Protein AF-M1EDL5-F1 (afdb_monomer_lite)

Radius of gyration: 12.72 Å; chains: 1; bounding box: 28×29×35 Å

Organism: Mustela putorius furo (NCBI:txid9669)

pLDDT: mean 83.03, std 15.11, range [43.81, 93.56]

Sequence (71 aa):
GSALHEAALFGKTDVVQILLAAGIDVNIKDNRGLTALDTVRELPSQKSQQIAALIEDHMTGKRGAKEADRT

InterPro domains:
  IPR002110 Ankyrin repeat [PF13857] (3-39)
  IPR002110 Ankyrin repeat [PS50088] (1-31)
  IPR033635 Ankyrin repeat and SAM domain-containing protein 1/Caskin [PTHR24174] (1-66)
  IPR036770 Ankyrin repeat-containing domain superfamily [G3DSA:1.25.40.20] (1-68)
  IPR036770 Ankyrin repeat-containing domain superfamily [SSF48403] (2-43)

Foldseek 3Di:
DDQLLVCLLVLVQVSLVVCLVVVDDQCDADPVRDGSLRSLVVDPDPSSVVSNVVSVCSVVVVVPPPPDPDD

Structure (mmCIF, N/CA/C/O backbone):
data_AF-M1EDL5-F1
#
_entry.id   AF-M1EDL5-F1
#
loop_
_atom_site.group_PDB
_atom_site.id
_atom_site.type_symbol
_atom_site.label_atom_id
_atom_site.label_alt_id
_atom_site.label_comp_id
_atom_site.label_asym_id
_atom_site.label_entity_id
_atom_site.label_seq_id
_atom_site.pdbx_PDB_ins_code
_atom_site.Cartn_x
_atom_site.Cartn_y
_atom_site.Cartn_z
_atom_site.occupancy
_atom_site.B_iso_or_equiv
_atom_site.auth_seq_id
_atom_site.auth_comp_id
_atom_site.auth_asym_id
_atom_site.auth_atom_id
_atom_site.pdbx_PDB_model_num
ATOM 1 N N . GLY A 1 1 ? -4.973 -4.939 -11.322 1.00 63.25 1 GLY A N 1
ATOM 2 C CA . GLY A 1 1 ? -4.595 -4.244 -10.079 1.00 63.25 1 GLY A CA 1
ATOM 3 C C . GLY A 1 1 ? -5.754 -4.311 -9.110 1.00 63.25 1 GLY A C 1
ATOM 4 O O . GLY A 1 1 ? -6.894 -4.343 -9.558 1.00 63.25 1 GLY A O 1
ATOM 5 N N . SER A 1 2 ? -5.483 -4.392 -7.808 1.00 85.31 2 SER A N 1
ATOM 6 C CA . SER A 1 2 ? -6.525 -4.258 -6.776 1.00 85.31 2 SER A CA 1
ATOM 7 C C . SER A 1 2 ? -6.766 -2.782 -6.439 1.00 85.31 2 SER A C 1
ATOM 9 O O . SER A 1 2 ? -5.936 -1.936 -6.768 1.00 85.31 2 SER A O 1
ATOM 11 N N . ALA A 1 3 ? -7.853 -2.466 -5.727 1.00 91.00 3 ALA A N 1
ATOM 12 C CA . ALA A 1 3 ? -8.104 -1.106 -5.233 1.00 91.00 3 ALA A CA 1
ATOM 13 C C . ALA A 1 3 ? -6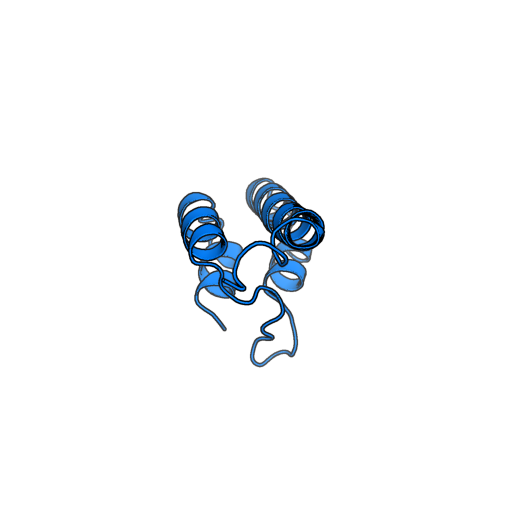.916 -0.546 -4.424 1.00 91.00 3 ALA A C 1
ATOM 15 O O . ALA A 1 3 ? -6.616 0.643 -4.501 1.00 91.00 3 ALA A O 1
ATOM 16 N N . LEU A 1 4 ? -6.199 -1.420 -3.706 1.00 91.06 4 LEU A N 1
ATOM 17 C CA . LEU A 1 4 ? -4.992 -1.050 -2.977 1.00 91.06 4 LEU A CA 1
ATOM 18 C C . LEU A 1 4 ? -3.844 -0.666 -3.915 1.00 91.06 4 LEU A C 1
ATOM 20 O O . LEU A 1 4 ? -3.163 0.305 -3.623 1.00 91.06 4 LEU A O 1
ATOM 24 N N . HIS A 1 5 ? -3.653 -1.364 -5.042 1.00 91.00 5 HIS A N 1
ATOM 25 C CA . HIS A 1 5 ? -2.617 -0.998 -6.019 1.00 91.00 5 HIS A CA 1
ATOM 26 C C . HIS A 1 5 ? -2.848 0.404 -6.573 1.00 91.00 5 HIS A C 1
ATOM 28 O O . HIS A 1 5 ? -1.923 1.206 -6.592 1.00 91.00 5 HIS A O 1
ATOM 34 N N . GLU A 1 6 ? -4.083 0.711 -6.975 1.00 91.56 6 GLU A N 1
ATOM 35 C CA . GLU A 1 6 ? -4.429 2.029 -7.513 1.00 91.56 6 GLU A CA 1
ATOM 36 C C . GLU A 1 6 ? -4.238 3.117 -6.449 1.00 91.56 6 GLU A C 1
ATOM 38 O O . GLU A 1 6 ? -3.542 4.107 -6.674 1.00 91.56 6 GLU A O 1
ATOM 43 N N . ALA A 1 7 ? -4.780 2.917 -5.244 1.00 92.25 7 ALA A N 1
ATOM 44 C CA . ALA A 1 7 ? -4.619 3.871 -4.148 1.00 92.25 7 ALA A CA 1
ATOM 45 C C . ALA A 1 7 ? -3.139 4.120 -3.811 1.00 92.25 7 ALA A C 1
ATOM 47 O O . ALA A 1 7 ? -2.737 5.259 -3.566 1.00 92.25 7 ALA A O 1
ATOM 48 N N . ALA A 1 8 ? -2.325 3.066 -3.846 1.00 91.69 8 ALA A N 1
ATOM 49 C CA . ALA A 1 8 ? -0.903 3.122 -3.561 1.00 91.69 8 ALA A CA 1
ATOM 50 C C . ALA A 1 8 ? -0.111 3.827 -4.683 1.00 91.69 8 ALA A C 1
ATOM 52 O O . ALA A 1 8 ? 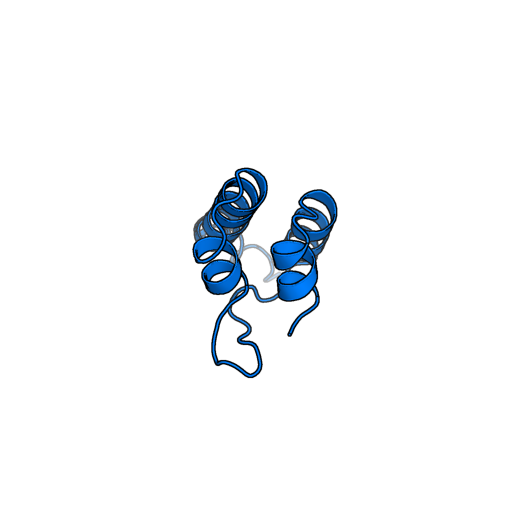0.716 4.696 -4.398 1.00 91.69 8 ALA A O 1
ATOM 53 N N . LEU A 1 9 ? -0.435 3.547 -5.950 1.00 89.00 9 LEU A N 1
ATOM 54 C CA . LEU A 1 9 ? 0.157 4.173 -7.139 1.00 89.00 9 LEU A CA 1
ATOM 55 C C . LEU A 1 9 ? -0.128 5.679 -7.206 1.00 89.00 9 LEU A C 1
ATOM 57 O O . LEU A 1 9 ? 0.766 6.473 -7.495 1.00 89.00 9 LEU A O 1
ATOM 61 N N . PHE A 1 10 ? -1.356 6.091 -6.884 1.00 90.31 10 PHE A N 1
ATOM 62 C CA . PHE A 1 10 ? -1.755 7.503 -6.867 1.00 90.31 10 PHE A CA 1
ATOM 63 C C . PHE A 1 10 ? -1.386 8.237 -5.567 1.00 90.31 10 PHE A C 1
ATOM 65 O O . PHE A 1 10 ? -1.729 9.413 -5.406 1.00 90.31 10 PHE A O 1
ATOM 72 N N . GLY A 1 11 ? -0.715 7.572 -4.618 1.00 89.94 11 GLY A N 1
ATOM 73 C CA . GLY A 1 11 ? -0.321 8.171 -3.342 1.00 89.94 11 GLY A CA 1
ATOM 74 C C . GLY A 1 11 ? -1.514 8.616 -2.486 1.00 89.94 11 GLY A C 1
ATOM 75 O O . GLY A 1 11 ? -1.441 9.638 -1.798 1.00 89.94 11 GLY A O 1
ATOM 76 N N . LYS A 1 12 ? -2.640 7.901 -2.574 1.00 92.75 12 LYS A N 1
ATOM 77 C CA . LYS A 1 12 ? -3.885 8.169 -1.841 1.00 92.75 12 LYS A CA 1
ATOM 78 C C . LYS A 1 12 ? -3.849 7.484 -0.476 1.00 92.75 12 LYS A C 1
ATOM 80 O O . LYS A 1 12 ? -4.541 6.494 -0.252 1.00 92.75 12 LYS A O 1
ATOM 85 N N . THR A 1 13 ? -3.049 8.026 0.437 1.00 91.50 13 THR A N 1
ATOM 86 C CA . THR A 1 13 ? -2.829 7.455 1.775 1.00 91.50 13 THR A CA 1
ATOM 87 C C . THR A 1 13 ? -4.129 7.235 2.556 1.00 91.50 13 THR A C 1
ATOM 89 O O . THR A 1 13 ? -4.288 6.186 3.171 1.00 91.50 13 THR A O 1
ATOM 92 N N . ASP A 1 14 ? -5.092 8.157 2.471 1.00 93.06 14 ASP A N 1
ATOM 93 C CA . ASP A 1 14 ? -6.385 8.024 3.165 1.00 93.06 14 ASP A CA 1
ATOM 94 C C . ASP A 1 14 ? -7.168 6.794 2.682 1.00 93.06 14 ASP A C 1
ATOM 96 O O . ASP A 1 14 ? -7.703 6.019 3.472 1.00 93.06 14 ASP A O 1
ATOM 100 N N . VAL A 1 15 ? -7.178 6.570 1.364 1.00 93.56 15 VAL A N 1
ATOM 101 C CA . VAL A 1 15 ? -7.840 5.412 0.750 1.00 93.56 15 VAL A CA 1
ATOM 102 C C . VAL A 1 15 ? -7.117 4.124 1.133 1.00 93.56 15 VAL A C 1
ATOM 104 O O . VAL A 1 15 ? -7.770 3.134 1.451 1.00 93.56 15 VAL A O 1
ATOM 107 N N . VAL A 1 16 ? -5.781 4.138 1.161 1.00 92.56 16 VAL A N 1
ATOM 108 C CA . VAL A 1 16 ? -4.979 3.003 1.640 1.00 92.56 16 VAL A CA 1
ATOM 109 C C . VAL A 1 16 ? -5.364 2.640 3.074 1.00 92.56 16 VAL A C 1
ATOM 111 O O . VAL A 1 16 ? -5.620 1.471 3.341 1.00 92.56 16 VAL A O 1
ATOM 114 N N . GLN A 1 17 ? -5.467 3.612 3.983 1.00 91.62 17 GLN A N 1
ATOM 115 C CA . GLN A 1 17 ? -5.851 3.343 5.373 1.00 91.62 17 GLN A CA 1
ATOM 116 C C . GLN A 1 17 ? -7.252 2.737 5.484 1.00 91.62 17 GLN A C 1
ATOM 118 O O . GLN A 1 17 ? -7.426 1.750 6.195 1.00 91.62 17 GLN A O 1
ATOM 123 N N . ILE A 1 18 ? -8.233 3.273 4.751 1.00 93.31 18 ILE A N 1
ATOM 124 C CA . ILE A 1 18 ? -9.603 2.732 4.728 1.00 93.31 18 ILE A CA 1
ATOM 125 C C . ILE A 1 18 ? -9.603 1.284 4.233 1.00 93.31 18 ILE A C 1
ATOM 127 O O . ILE A 1 18 ? -10.247 0.420 4.823 1.00 93.31 18 ILE A O 1
ATOM 131 N N . LEU A 1 19 ? -8.861 1.009 3.162 1.00 91.06 19 LEU A N 1
ATOM 132 C CA . LEU A 1 19 ? -8.741 -0.329 2.596 1.00 91.06 19 LEU A CA 1
ATOM 133 C C . LEU A 1 19 ? -8.089 -1.302 3.589 1.00 91.06 19 LEU A C 1
ATOM 135 O O . LEU A 1 19 ? -8.629 -2.382 3.821 1.00 91.06 19 LEU A O 1
ATOM 139 N N . LEU A 1 20 ? -6.981 -0.913 4.224 1.00 89.94 20 LEU A N 1
ATOM 140 C CA . LEU A 1 20 ? -6.325 -1.710 5.267 1.00 89.94 20 LEU A CA 1
ATOM 141 C C . LEU A 1 20 ? -7.265 -1.973 6.455 1.00 89.94 20 LEU A C 1
ATOM 143 O O . LEU A 1 20 ? -7.355 -3.106 6.930 1.00 89.94 20 LEU A O 1
ATOM 147 N N . ALA A 1 21 ? -8.019 -0.962 6.894 1.00 88.69 21 ALA A N 1
ATOM 148 C CA . ALA A 1 21 ? -9.012 -1.086 7.962 1.00 88.69 21 ALA A CA 1
ATOM 149 C C . ALA A 1 21 ? -10.174 -2.021 7.587 1.00 88.69 21 ALA A C 1
ATOM 151 O O . ALA A 1 21 ? -10.682 -2.741 8.444 1.00 88.69 21 ALA A O 1
ATOM 152 N N . ALA A 1 22 ? -10.548 -2.080 6.306 1.00 89.62 22 ALA A N 1
ATOM 153 C CA . ALA A 1 22 ? -11.532 -3.032 5.790 1.00 89.62 22 ALA A CA 1
ATOM 154 C C . ALA A 1 22 ? -11.028 -4.490 5.786 1.00 89.62 22 ALA A C 1
ATOM 156 O O . ALA A 1 22 ? -11.770 -5.400 5.422 1.00 89.62 22 ALA A O 1
ATOM 157 N N . GLY A 1 23 ? -9.775 -4.736 6.185 1.00 86.38 23 GLY A N 1
ATOM 158 C CA . GLY A 1 23 ? -9.225 -6.078 6.336 1.00 86.38 23 GLY A CA 1
ATOM 159 C C . GLY A 1 23 ? -8.867 -6.750 5.015 1.00 86.38 23 GLY A C 1
ATOM 160 O O . GLY A 1 23 ? -8.737 -7.975 4.990 1.00 86.38 23 GLY A O 1
ATOM 161 N N . ILE A 1 24 ? -8.684 -5.974 3.942 1.00 87.62 24 ILE A N 1
ATOM 162 C CA . ILE A 1 24 ? -8.319 -6.515 2.632 1.00 87.62 24 ILE A CA 1
ATOM 163 C C . ILE A 1 24 ? -7.030 -7.338 2.696 1.00 87.62 24 ILE A C 1
ATOM 165 O O . ILE A 1 24 ? -6.154 -7.125 3.544 1.00 87.62 24 ILE A O 1
ATOM 169 N N . ASP A 1 25 ? -6.893 -8.259 1.750 1.00 87.38 25 ASP A N 1
ATOM 170 C CA . ASP A 1 25 ? -5.638 -8.966 1.569 1.00 87.38 25 ASP A CA 1
ATOM 171 C C . ASP A 1 25 ? -4.631 -8.076 0.826 1.00 87.38 25 ASP A C 1
ATOM 173 O O . ASP A 1 25 ? -4.810 -7.697 -0.334 1.00 87.38 25 ASP A O 1
ATOM 177 N N . VAL A 1 26 ? -3.562 -7.723 1.532 1.00 88.38 26 VAL A N 1
ATOM 178 C CA . VAL A 1 26 ? -2.447 -6.906 1.038 1.00 88.38 26 VAL A CA 1
ATOM 179 C C . VAL A 1 26 ? -1.452 -7.713 0.197 1.00 88.38 26 VAL A C 1
ATOM 181 O O . VAL A 1 26 ? -0.614 -7.124 -0.480 1.00 88.38 26 VAL A O 1
ATOM 184 N N . ASN A 1 27 ? -1.555 -9.048 0.201 1.00 88.12 27 ASN A N 1
ATOM 185 C CA . ASN A 1 27 ? -0.694 -9.949 -0.576 1.00 88.12 27 ASN A CA 1
ATOM 186 C C . ASN A 1 27 ? -1.216 -10.207 -1.995 1.00 88.12 27 ASN A C 1
ATOM 188 O O . ASN A 1 27 ? -0.609 -10.977 -2.744 1.00 88.12 27 ASN A O 1
ATOM 192 N N . ILE A 1 28 ? -2.344 -9.596 -2.370 1.00 89.19 28 ILE A N 1
ATOM 193 C CA . ILE A 1 28 ? -2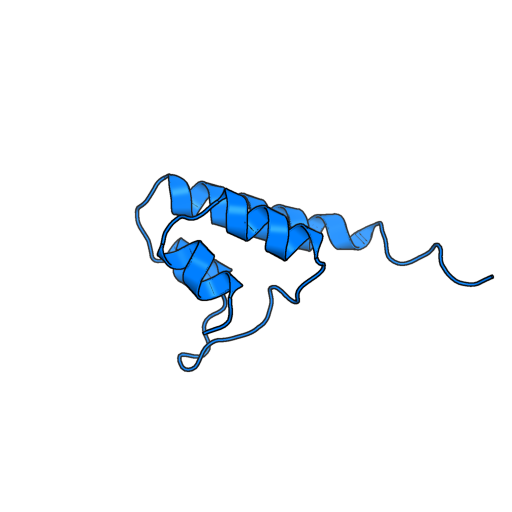.886 -9.701 -3.725 1.00 89.19 28 ILE A CA 1
ATOM 194 C C . ILE A 1 28 ? -1.836 -9.187 -4.706 1.00 89.19 28 ILE A C 1
ATOM 196 O O . ILE A 1 28 ? -1.271 -8.111 -4.511 1.00 89.19 28 ILE A O 1
ATOM 200 N N . LYS A 1 29 ? -1.619 -9.953 -5.774 1.00 91.00 29 LYS A N 1
ATOM 201 C CA . LYS A 1 29 ? -0.730 -9.589 -6.873 1.00 91.00 29 LYS A CA 1
ATOM 202 C C . LYS A 1 29 ? -1.525 -9.026 -8.044 1.00 91.00 29 LYS A C 1
ATOM 204 O O . LYS A 1 29 ? -2.639 -9.475 -8.317 1.00 91.00 29 LYS A O 1
ATOM 209 N N . ASP A 1 30 ? -0.972 -8.037 -8.725 1.00 88.75 30 ASP A N 1
ATOM 210 C CA . ASP A 1 30 ? -1.507 -7.530 -9.981 1.00 88.75 30 ASP A CA 1
ATOM 211 C C . ASP A 1 30 ? -1.156 -8.444 -11.175 1.00 88.75 30 ASP A C 1
ATOM 213 O O . ASP A 1 30 ? -0.578 -9.521 -11.028 1.00 88.7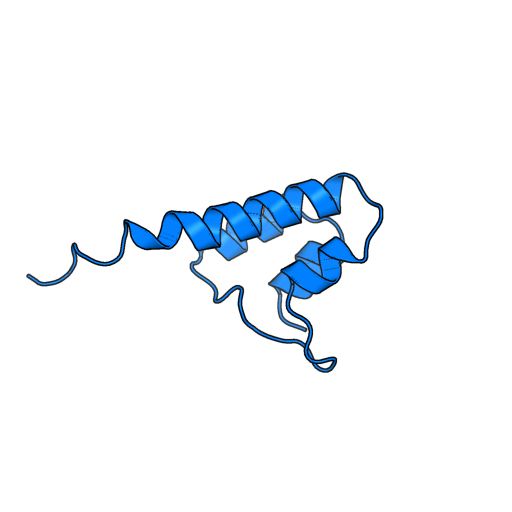5 30 ASP A O 1
ATOM 217 N N . ASN A 1 31 ? -1.491 -7.996 -12.389 1.00 88.38 31 ASN A N 1
ATOM 218 C CA . ASN A 1 31 ? -1.214 -8.740 -13.623 1.00 88.38 31 ASN A CA 1
ATOM 219 C C . ASN A 1 31 ? 0.289 -8.848 -13.943 1.00 88.38 31 ASN A C 1
ATOM 221 O O . ASN A 1 31 ? 0.670 -9.638 -14.803 1.00 88.38 31 ASN A O 1
ATOM 225 N N . ARG A 1 32 ? 1.139 -8.053 -13.281 1.00 87.31 32 ARG A N 1
ATOM 226 C CA . ARG A 1 32 ? 2.603 -8.111 -13.380 1.00 87.31 32 ARG A CA 1
ATOM 227 C C . ARG A 1 32 ? 3.203 -9.035 -12.315 1.00 87.31 32 ARG A C 1
ATOM 229 O O . ARG A 1 32 ? 4.412 -9.240 -12.310 1.00 87.31 32 ARG A O 1
ATOM 236 N N . GLY A 1 33 ? 2.380 -9.603 -11.431 1.00 90.00 33 GLY A N 1
ATOM 237 C CA . GLY A 1 33 ? 2.824 -10.446 -10.323 1.00 90.00 33 GLY A CA 1
ATOM 238 C C . GLY A 1 33 ? 3.368 -9.660 -9.128 1.00 90.00 33 GLY A C 1
ATOM 239 O O . GLY A 1 33 ? 3.974 -10.271 -8.245 1.00 90.00 33 GLY A O 1
ATOM 240 N N . LEU A 1 34 ? 3.155 -8.342 -9.090 1.00 90.75 34 LEU A N 1
ATOM 241 C CA . LEU A 1 34 ? 3.621 -7.444 -8.034 1.00 90.75 34 LEU A CA 1
ATOM 242 C C . LEU A 1 34 ? 2.517 -7.219 -7.011 1.00 90.75 34 LEU A C 1
ATOM 244 O O . LEU A 1 34 ? 1.343 -7.187 -7.368 1.00 90.75 34 LEU A O 1
ATOM 248 N N . THR A 1 35 ? 2.882 -7.055 -5.744 1.00 92.44 35 THR A N 1
ATOM 249 C CA . THR A 1 35 ? 1.943 -6.607 -4.711 1.00 92.44 35 THR A CA 1
ATOM 250 C C . THR A 1 35 ? 1.830 -5.082 -4.691 1.00 92.44 35 THR A C 1
ATOM 252 O O . THR A 1 35 ? 2.637 -4.355 -5.285 1.00 92.44 35 THR A O 1
ATOM 255 N N . ALA A 1 36 ? 0.846 -4.568 -3.947 1.00 90.88 36 ALA A N 1
ATOM 256 C CA . ALA A 1 36 ? 0.713 -3.127 -3.753 1.00 90.88 36 ALA A CA 1
ATOM 257 C C . ALA A 1 36 ? 1.955 -2.537 -3.064 1.00 90.88 36 ALA A C 1
ATOM 259 O O . ALA A 1 36 ? 2.366 -1.432 -3.412 1.00 90.88 36 ALA A O 1
ATOM 260 N N . LEU A 1 37 ? 2.574 -3.298 -2.148 1.00 91.81 37 LEU A N 1
ATOM 261 C CA . LEU A 1 37 ? 3.827 -2.934 -1.486 1.00 91.81 37 LEU A CA 1
ATOM 262 C C . LEU A 1 37 ? 4.988 -2.852 -2.484 1.00 91.81 37 LEU A C 1
ATOM 264 O O . LEU A 1 37 ? 5.738 -1.880 -2.469 1.00 91.81 37 LEU A O 1
ATOM 268 N N . ASP A 1 38 ? 5.120 -3.835 -3.376 1.00 92.12 38 ASP A N 1
ATOM 269 C CA . ASP A 1 38 ? 6.173 -3.824 -4.399 1.00 92.12 38 ASP A CA 1
ATOM 270 C C . ASP A 1 38 ? 6.032 -2.601 -5.309 1.00 92.12 38 ASP A C 1
ATOM 272 O O . ASP A 1 38 ? 6.998 -1.879 -5.541 1.00 92.12 38 ASP A O 1
ATOM 276 N N . THR A 1 39 ? 4.798 -2.303 -5.727 1.00 89.94 39 THR A N 1
ATOM 277 C CA . THR A 1 39 ? 4.498 -1.159 -6.599 1.00 89.94 39 THR A CA 1
ATOM 278 C C . THR A 1 39 ? 4.905 0.170 -5.957 1.00 89.94 39 THR A C 1
ATOM 280 O O . THR A 1 39 ? 5.483 1.020 -6.629 1.00 89.94 39 THR A O 1
ATOM 283 N N . VAL A 1 40 ? 4.653 0.376 -4.657 1.00 91.31 40 VAL A N 1
ATOM 284 C CA . VAL A 1 40 ? 5.068 1.623 -3.981 1.00 91.31 40 VAL A CA 1
ATOM 285 C C . VAL A 1 40 ? 6.556 1.698 -3.695 1.00 91.31 40 VAL A C 1
ATOM 287 O O . VAL A 1 40 ? 7.091 2.802 -3.639 1.00 91.31 40 VAL A O 1
ATOM 290 N N . ARG A 1 41 ? 7.241 0.562 -3.548 1.00 89.62 41 ARG A N 1
ATOM 291 C CA . ARG A 1 41 ? 8.700 0.535 -3.379 1.00 89.62 41 ARG A CA 1
ATOM 292 C C . ARG A 1 41 ? 9.443 0.928 -4.652 1.00 89.62 41 ARG A C 1
ATOM 294 O O . ARG A 1 41 ? 10.544 1.459 -4.552 1.00 89.62 41 ARG A O 1
ATOM 301 N N . GLU A 1 42 ? 8.844 0.713 -5.821 1.00 88.00 42 GLU A N 1
ATOM 302 C CA . GLU A 1 42 ? 9.393 1.185 -7.099 1.00 88.00 42 GLU A CA 1
ATOM 303 C C . GLU A 1 42 ? 9.261 2.712 -7.284 1.00 88.00 42 GLU A C 1
ATOM 305 O O . GLU A 1 42 ? 9.927 3.290 -8.143 1.00 88.00 42 GLU A O 1
ATOM 310 N N . LEU A 1 43 ? 8.427 3.393 -6.489 1.00 85.19 43 LEU A N 1
ATOM 311 C CA . LEU A 1 43 ? 8.157 4.823 -6.642 1.00 85.19 43 LEU A CA 1
ATOM 312 C C . LEU A 1 43 ? 9.051 5.675 -5.721 1.00 85.19 43 LEU A C 1
ATOM 314 O O . LEU A 1 43 ? 9.025 5.498 -4.503 1.00 85.19 43 LEU A O 1
ATOM 318 N N . PRO A 1 44 ? 9.758 6.697 -6.241 1.00 83.88 44 PRO A N 1
ATOM 319 C CA . PRO A 1 44 ? 10.635 7.559 -5.441 1.00 83.88 44 PRO A CA 1
ATOM 320 C C . PRO A 1 44 ? 9.881 8.631 -4.624 1.00 83.88 44 PRO A C 1
ATOM 322 O O . PRO A 1 44 ? 10.444 9.674 -4.297 1.00 83.88 44 PRO A O 1
ATOM 325 N N . SER A 1 45 ? 8.596 8.432 -4.314 1.00 88.88 45 SER A N 1
ATOM 326 C CA . SER A 1 45 ? 7.765 9.454 -3.666 1.00 88.88 45 SER A CA 1
ATOM 327 C C . SER A 1 45 ? 7.698 9.279 -2.144 1.00 88.88 45 SER A C 1
ATOM 329 O O . SER A 1 45 ? 7.556 8.164 -1.639 1.00 88.88 45 SER A O 1
ATOM 331 N N . GLN A 1 46 ? 7.719 10.390 -1.396 1.00 89.38 46 GLN A N 1
ATOM 332 C CA . GLN A 1 46 ? 7.579 10.365 0.069 1.00 89.38 46 GLN A CA 1
ATOM 333 C C . GLN A 1 46 ? 6.253 9.714 0.504 1.00 89.38 46 GLN A C 1
ATOM 335 O O . GLN A 1 46 ? 6.199 8.982 1.489 1.00 89.38 46 GLN A O 1
ATOM 340 N N . LYS A 1 47 ? 5.175 9.938 -0.260 1.00 88.56 47 LYS A N 1
ATOM 341 C CA . LYS A 1 47 ? 3.869 9.315 -0.000 1.00 88.56 47 LYS A CA 1
ATOM 342 C C . LYS A 1 47 ? 3.924 7.801 -0.179 1.00 88.56 47 LYS A C 1
ATOM 344 O O . LYS A 1 47 ? 3.363 7.081 0.637 1.00 88.56 47 LYS A O 1
ATOM 349 N N . SER A 1 48 ? 4.627 7.322 -1.203 1.00 89.25 48 SER A N 1
ATOM 350 C CA . SER A 1 48 ? 4.814 5.891 -1.465 1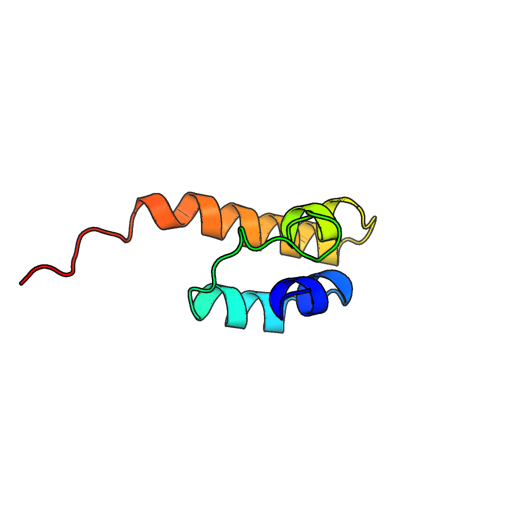.00 89.25 48 SER A CA 1
ATOM 351 C C . SER A 1 48 ? 5.565 5.205 -0.323 1.00 89.25 48 SER A C 1
ATOM 353 O O . SER A 1 48 ? 5.144 4.141 0.115 1.00 89.25 48 SER A O 1
ATOM 355 N N . GLN A 1 49 ? 6.596 5.848 0.237 1.00 91.00 49 GLN A N 1
ATOM 356 C CA . GLN A 1 49 ? 7.298 5.353 1.433 1.00 91.00 49 GLN A CA 1
ATOM 357 C C . GLN A 1 49 ? 6.371 5.269 2.652 1.00 91.00 49 GLN A C 1
ATOM 359 O O . GLN A 1 49 ? 6.404 4.298 3.402 1.00 91.00 49 GLN A O 1
ATOM 364 N N . GLN A 1 50 ? 5.511 6.271 2.833 1.00 92.19 50 GLN A N 1
ATOM 365 C CA . GLN A 1 50 ? 4.542 6.301 3.927 1.00 92.19 50 GLN A CA 1
ATOM 366 C C . GLN A 1 50 ? 3.487 5.193 3.781 1.00 92.19 50 GLN A C 1
ATOM 368 O O . GLN A 1 50 ? 3.136 4.528 4.750 1.00 92.19 50 GLN A O 1
ATOM 373 N N . ILE A 1 51 ? 3.021 4.953 2.554 1.00 92.00 51 ILE A N 1
ATOM 374 C CA . ILE A 1 51 ? 2.092 3.868 2.222 1.00 92.00 51 ILE A CA 1
ATOM 375 C C . ILE A 1 51 ? 2.748 2.497 2.411 1.00 92.00 51 ILE A C 1
ATOM 377 O O . ILE A 1 51 ? 2.106 1.600 2.951 1.00 92.00 51 ILE A O 1
ATOM 381 N N . ALA A 1 52 ? 4.014 2.340 2.019 1.00 92.38 52 ALA A N 1
ATOM 382 C CA . ALA A 1 52 ? 4.774 1.115 2.255 1.00 92.38 52 ALA A CA 1
ATOM 383 C C . ALA A 1 52 ? 4.825 0.788 3.752 1.00 92.38 52 ALA A C 1
ATOM 385 O O . ALA A 1 52 ? 4.411 -0.299 4.147 1.00 92.38 52 ALA A O 1
ATOM 386 N N . ALA A 1 53 ? 5.192 1.773 4.578 1.00 91.69 53 ALA A N 1
ATOM 387 C CA . ALA A 1 53 ? 5.231 1.618 6.028 1.00 91.69 53 ALA A CA 1
ATOM 388 C C . ALA A 1 53 ? 3.867 1.217 6.618 1.00 91.69 53 ALA A C 1
ATOM 390 O O . ALA A 1 53 ? 3.815 0.343 7.475 1.00 91.69 53 ALA A O 1
ATOM 391 N N . LEU A 1 54 ? 2.757 1.794 6.139 1.00 90.62 54 LEU A N 1
ATOM 392 C CA . LEU A 1 54 ? 1.405 1.419 6.586 1.00 90.62 54 LEU A CA 1
ATOM 393 C C . LEU A 1 54 ? 1.043 -0.030 6.232 1.00 90.62 54 LEU A C 1
ATOM 395 O O . LEU A 1 54 ?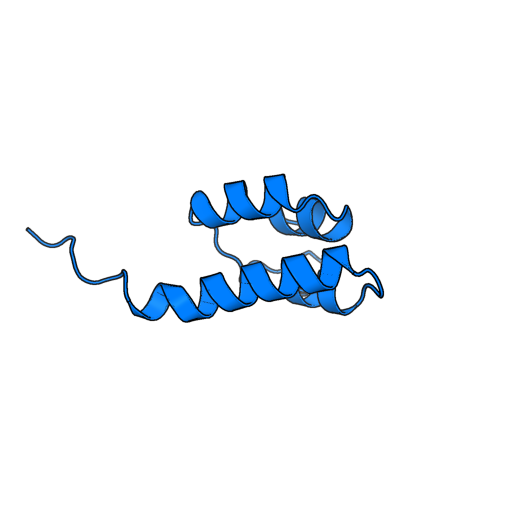 0.422 -0.730 7.030 1.00 90.62 54 LEU A O 1
ATOM 399 N N . ILE A 1 55 ? 1.408 -0.483 5.030 1.00 89.75 55 ILE A N 1
ATOM 400 C CA . ILE A 1 55 ? 1.144 -1.858 4.589 1.00 89.75 55 ILE A CA 1
ATOM 401 C C . ILE A 1 55 ? 2.008 -2.845 5.389 1.00 89.75 55 ILE A C 1
ATOM 403 O O . ILE A 1 55 ? 1.496 -3.871 5.836 1.00 89.75 55 ILE A O 1
ATOM 407 N N . GLU A 1 56 ? 3.288 -2.532 5.607 1.00 89.69 56 GLU A N 1
ATOM 408 C CA . GLU A 1 56 ? 4.210 -3.340 6.418 1.00 89.69 56 GLU A CA 1
ATOM 409 C C . GLU A 1 56 ? 3.761 -3.421 7.884 1.00 89.69 56 GLU A C 1
ATOM 411 O O . GLU A 1 56 ? 3.709 -4.511 8.461 1.00 89.69 56 GLU A O 1
ATOM 416 N N . ASP A 1 57 ? 3.356 -2.296 8.475 1.00 88.62 57 ASP A N 1
ATOM 417 C CA . ASP A 1 57 ? 2.787 -2.243 9.824 1.00 88.62 57 ASP A CA 1
ATOM 418 C C . ASP A 1 57 ? 1.544 -3.138 9.932 1.00 88.62 57 ASP A C 1
ATOM 420 O O . ASP A 1 57 ? 1.464 -4.003 10.802 1.00 88.62 57 ASP A O 1
ATOM 424 N N . HIS A 1 58 ? 0.629 -3.061 8.963 1.00 85.75 58 HIS A N 1
ATOM 425 C CA . HIS A 1 58 ? -0.566 -3.904 8.949 1.00 85.75 58 HIS A CA 1
ATOM 426 C C . HIS A 1 58 ? -0.251 -5.405 8.794 1.00 85.75 58 HIS A C 1
ATOM 428 O O . HIS A 1 58 ? -0.926 -6.252 9.391 1.00 85.75 58 HIS A O 1
ATOM 434 N N . MET A 1 59 ? 0.780 -5.760 8.017 1.00 82.31 59 MET A N 1
ATOM 435 C CA . MET A 1 59 ? 1.249 -7.146 7.884 1.00 82.31 59 MET A CA 1
ATOM 436 C C . MET A 1 59 ? 1.850 -7.685 9.189 1.00 82.31 59 MET A C 1
ATOM 438 O O . MET A 1 59 ? 1.629 -8.849 9.530 1.00 82.31 59 MET A O 1
ATOM 442 N N . THR A 1 60 ? 2.588 -6.856 9.930 1.00 76.31 60 THR A N 1
ATOM 443 C CA . THR A 1 60 ? 3.218 -7.251 11.202 1.00 76.31 60 THR A CA 1
ATOM 444 C C . THR A 1 60 ? 2.231 -7.236 12.378 1.00 76.31 60 THR A C 1
ATOM 446 O O . THR A 1 60 ? 2.278 -8.131 13.225 1.00 76.31 60 THR A O 1
ATOM 449 N N . GLY A 1 61 ? 1.266 -6.311 12.383 1.00 65.31 61 GLY A N 1
ATOM 450 C CA . GLY A 1 61 ? 0.221 -6.175 13.403 1.00 65.31 61 GLY A CA 1
ATOM 451 C C . GLY A 1 61 ? -0.850 -7.274 13.376 1.00 65.31 61 GLY A C 1
ATOM 452 O O . GLY A 1 61 ? -1.429 -7.606 14.413 1.00 65.31 61 GLY A O 1
ATOM 453 N N . LYS A 1 62 ? -1.072 -7.945 12.234 1.00 56.62 62 LYS A N 1
ATOM 454 C CA . LYS A 1 62 ? -2.004 -9.091 12.130 1.00 56.62 62 LYS A CA 1
ATOM 455 C C . LYS A 1 62 ? -1.540 -10.376 12.833 1.00 56.62 62 LYS A C 1
ATOM 457 O O . LYS A 1 62 ? -2.295 -11.348 12.844 1.00 56.62 62 LYS A O 1
ATOM 462 N N . ARG A 1 63 ? -0.365 -10.405 13.477 1.00 50.19 63 ARG A N 1
ATOM 463 C CA . ARG A 1 63 ? 0.027 -11.523 14.361 1.00 50.19 63 ARG A CA 1
ATOM 464 C C . ARG A 1 63 ? -0.649 -11.509 15.741 1.00 50.19 63 ARG A C 1
ATOM 466 O O . ARG A 1 63 ? -0.549 -12.513 16.432 1.00 50.19 63 ARG A O 1
ATOM 473 N N . GLY A 1 64 ? -1.351 -10.436 16.127 1.00 43.81 64 GLY A N 1
ATOM 474 C CA . GLY A 1 64 ? -1.991 -10.320 17.451 1.00 43.81 64 GLY A CA 1
ATOM 475 C C . GLY A 1 64 ? -3.524 -10.413 17.493 1.00 43.81 64 GLY A C 1
ATOM 476 O O . GLY A 1 64 ? -4.078 -10.566 18.574 1.00 43.81 64 GLY A O 1
ATOM 477 N N . ALA A 1 65 ? -4.229 -10.324 16.359 1.00 48.31 65 ALA A N 1
ATOM 478 C CA . ALA A 1 65 ? -5.692 -10.144 16.348 1.00 48.31 65 ALA A CA 1
ATOM 479 C C . ALA A 1 65 ? -6.500 -11.362 15.859 1.00 48.31 65 ALA A C 1
ATOM 481 O O . ALA A 1 65 ? -7.699 -11.245 15.612 1.00 48.31 65 ALA A O 1
ATOM 482 N N . LYS A 1 66 ? -5.874 -12.536 15.702 1.00 45.09 66 LYS A N 1
ATOM 483 C CA . LYS A 1 66 ? -6.561 -13.754 15.239 1.00 45.09 66 LYS A CA 1
ATOM 484 C C . LYS A 1 66 ? -6.690 -14.824 16.329 1.00 45.09 66 LYS A C 1
ATOM 486 O O . LYS A 1 66 ? -6.397 -15.980 16.067 1.00 45.09 66 LYS A O 1
ATOM 491 N N . GLU A 1 67 ? -7.146 -14.449 17.526 1.00 45.53 67 GLU A N 1
ATOM 492 C CA . GLU A 1 67 ? -7.540 -15.405 18.579 1.00 45.53 67 GLU A CA 1
ATOM 493 C C . GLU A 1 67 ? -8.496 -14.774 19.619 1.00 45.53 67 GLU A C 1
ATOM 495 O O . GLU A 1 67 ? -8.198 -14.705 20.803 1.00 45.53 67 GLU A O 1
ATOM 500 N N . ALA A 1 68 ? -9.657 -14.261 19.191 1.00 46.09 68 ALA A N 1
ATOM 501 C CA . ALA A 1 68 ? -10.713 -13.842 20.131 1.00 46.09 68 ALA A CA 1
ATOM 502 C C . ALA A 1 68 ? -12.144 -13.988 19.579 1.00 46.09 68 ALA A C 1
ATOM 504 O O . ALA A 1 68 ? -13.057 -13.331 20.062 1.00 46.09 68 ALA A O 1
ATOM 505 N N . ASP A 1 69 ? -12.351 -14.853 18.582 1.00 48.44 69 ASP A N 1
ATOM 506 C CA . ASP A 1 69 ? -13.697 -15.234 18.137 1.00 48.44 69 ASP A CA 1
ATOM 507 C C . ASP A 1 69 ? -13.776 -16.756 17.967 1.00 48.44 69 ASP A C 1
ATOM 509 O O . ASP A 1 69 ? -13.641 -17.311 16.877 1.00 48.44 69 ASP A O 1
ATOM 513 N N . ARG A 1 70 ? -13.871 -17.442 19.109 1.00 46.72 70 ARG A N 1
ATOM 514 C CA . ARG A 1 70 ? -14.482 -18.769 19.259 1.00 46.72 70 ARG A CA 1
ATOM 515 C C . ARG A 1 70 ? -15.178 -18.766 20.616 1.00 46.72 70 ARG A C 1
ATOM 517 O O . ARG A 1 70 ? -14.560 -19.106 21.623 1.00 46.72 70 ARG A O 1
ATOM 524 N N . THR A 1 71 ? -16.419 -18.290 20.619 1.00 48.50 71 THR A N 1
ATOM 525 C CA . THR A 1 71 ? -17.394 -18.612 21.670 1.00 48.50 71 THR A CA 1
ATOM 526 C C . THR A 1 71 ? -18.199 -19.813 21.202 1.00 48.50 71 THR A C 1
ATOM 528 O O . THR A 1 71 ? -18.448 -19.885 19.975 1.00 48.50 71 THR A O 1
#

Secondary structure (DSSP, 8-state):
--HHHHHHHTT-HHHHHHHHHTT--TT-B-TTS-BHHHHHHT---HHHHHHHHHHHHHHHHTTSSSSS---